Protein AF-A0A920LS96-F1 (afdb_monomer_lite)

Structure (mmCIF, N/CA/C/O backbone):
data_AF-A0A920LS96-F1
#
_entry.id   AF-A0A920LS96-F1
#
loop_
_atom_site.group_PDB
_atom_site.id
_atom_site.type_symbol
_atom_site.label_atom_id
_atom_site.label_alt_id
_atom_site.label_comp_id
_atom_site.label_asym_id
_atom_site.label_entity_id
_atom_site.label_seq_id
_atom_site.pdbx_PDB_ins_code
_atom_site.Cartn_x
_atom_site.Cartn_y
_atom_site.Cartn_z
_atom_site.occupancy
_atom_site.B_iso_or_equiv
_atom_site.auth_seq_id
_atom_site.auth_comp_id
_atom_site.auth_asym_id
_atom_site.auth_atom_id
_atom_site.pdbx_PDB_model_num
ATOM 1 N N . MET A 1 1 ? 13.641 -0.988 -34.312 1.00 81.56 1 MET A N 1
ATOM 2 C CA . MET A 1 1 ? 14.587 -1.566 -33.329 1.00 81.56 1 MET A CA 1
ATOM 3 C C . MET A 1 1 ? 14.427 -0.787 -32.031 1.00 81.56 1 MET A C 1
ATOM 5 O O . MET A 1 1 ? 14.562 0.432 -32.079 1.00 81.56 1 MET A O 1
ATOM 9 N N . ILE A 1 2 ? 14.072 -1.448 -30.926 1.00 90.62 2 ILE A N 1
ATOM 10 C CA . ILE A 1 2 ? 13.918 -0.795 -29.612 1.00 90.62 2 ILE A CA 1
ATOM 11 C C . ILE A 1 2 ? 15.294 -0.308 -29.130 1.00 90.62 2 ILE A C 1
ATOM 13 O O . ILE A 1 2 ? 16.295 -0.986 -29.356 1.00 90.62 2 ILE A O 1
ATOM 17 N N . LYS A 1 3 ? 15.346 0.891 -28.536 1.00 95.31 3 LYS A N 1
ATOM 18 C CA . LYS A 1 3 ? 16.592 1.552 -28.098 1.00 95.31 3 LYS A CA 1
ATOM 19 C C . LYS A 1 3 ? 16.772 1.591 -26.580 1.00 95.31 3 LYS A C 1
ATOM 21 O O . LYS A 1 3 ? 17.904 1.682 -26.127 1.00 95.31 3 LYS A O 1
ATOM 26 N N . ALA A 1 4 ? 15.682 1.504 -25.823 1.00 95.81 4 ALA A N 1
ATOM 27 C CA . ALA A 1 4 ? 15.684 1.416 -24.369 1.00 95.81 4 ALA A CA 1
ATOM 28 C C . ALA A 1 4 ? 14.364 0.808 -23.876 1.00 95.81 4 ALA A C 1
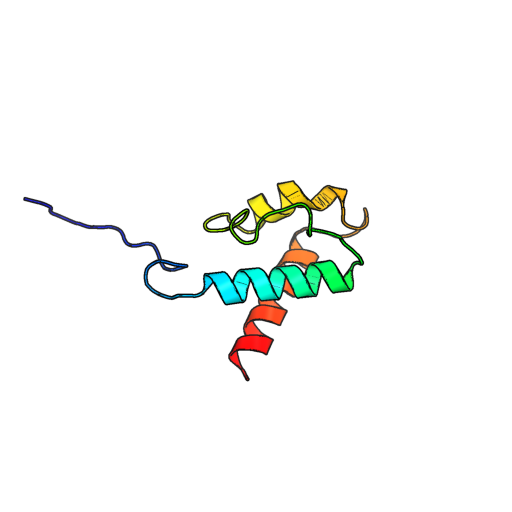ATOM 30 O O . ALA A 1 4 ? 13.364 0.834 -24.598 1.00 95.81 4 ALA A O 1
ATOM 31 N N . VAL A 1 5 ? 14.382 0.293 -22.647 1.00 93.62 5 VAL A N 1
ATOM 32 C CA . VAL A 1 5 ? 13.208 -0.177 -21.905 1.00 93.62 5 VAL A CA 1
ATOM 33 C C . VAL A 1 5 ? 13.331 0.338 -20.473 1.00 93.62 5 VAL A C 1
ATOM 35 O O . VAL A 1 5 ? 14.407 0.241 -19.885 1.00 93.62 5 VAL A O 1
ATOM 38 N N . ALA A 1 6 ? 12.248 0.896 -19.936 1.00 93.81 6 ALA A N 1
ATOM 39 C CA . ALA A 1 6 ? 12.135 1.226 -18.521 1.00 93.81 6 ALA A CA 1
ATOM 40 C C . ALA A 1 6 ? 11.388 0.088 -17.820 1.00 93.81 6 ALA A C 1
ATOM 42 O O . ALA A 1 6 ? 10.291 -0.270 -18.248 1.00 93.81 6 ALA A O 1
ATOM 43 N N . TRP A 1 7 ? 12.002 -0.478 -16.784 1.00 93.31 7 TRP A N 1
ATOM 44 C CA . TRP A 1 7 ? 11.420 -1.537 -15.965 1.00 93.31 7 TRP A CA 1
ATOM 45 C C . TRP A 1 7 ? 11.037 -0.962 -14.608 1.00 93.31 7 TRP A C 1
ATOM 47 O O . TRP A 1 7 ? 11.849 -0.283 -13.979 1.00 93.31 7 TRP A O 1
ATOM 57 N N . ASP A 1 8 ? 9.808 -1.234 -14.186 1.00 89.62 8 ASP A N 1
ATOM 58 C CA . ASP A 1 8 ? 9.386 -1.034 -12.803 1.00 89.62 8 ASP A CA 1
ATOM 59 C C . ASP A 1 8 ? 10.074 -2.058 -11.884 1.00 89.62 8 ASP A C 1
ATOM 61 O O . ASP A 1 8 ? 10.600 -3.062 -12.367 1.00 89.62 8 ASP A O 1
ATOM 65 N N . ILE A 1 9 ? 10.103 -1.809 -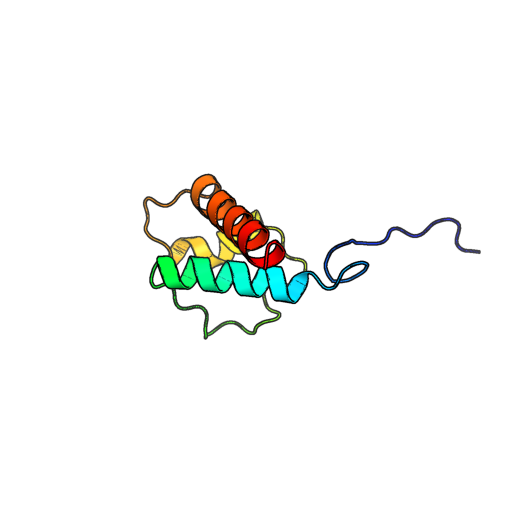10.577 1.00 91.25 9 ILE A N 1
ATOM 66 C CA . ILE A 1 9 ? 10.719 -2.712 -9.597 1.00 91.25 9 ILE A CA 1
ATOM 67 C C . ILE A 1 9 ? 9.653 -3.594 -8.950 1.00 91.25 9 ILE A C 1
ATOM 69 O O . ILE A 1 9 ? 9.734 -4.820 -9.071 1.00 91.25 9 ILE A O 1
ATOM 73 N N . ASP A 1 10 ? 8.678 -2.982 -8.275 1.00 89.62 10 ASP A N 1
ATOM 74 C CA . ASP A 1 10 ? 7.664 -3.688 -7.493 1.00 89.62 10 ASP A CA 1
ATOM 75 C C . ASP A 1 10 ? 6.727 -4.489 -8.407 1.00 89.62 10 ASP A C 1
ATOM 77 O O . ASP A 1 10 ? 6.272 -4.009 -9.443 1.00 89.62 10 ASP A O 1
ATOM 81 N N . GLY A 1 11 ? 6.525 -5.769 -8.095 1.00 87.06 11 GLY A N 1
ATOM 82 C CA . GLY A 1 11 ? 5.714 -6.686 -8.907 1.00 87.06 11 GLY A CA 1
ATOM 83 C C . GLY A 1 11 ? 6.270 -6.988 -10.310 1.00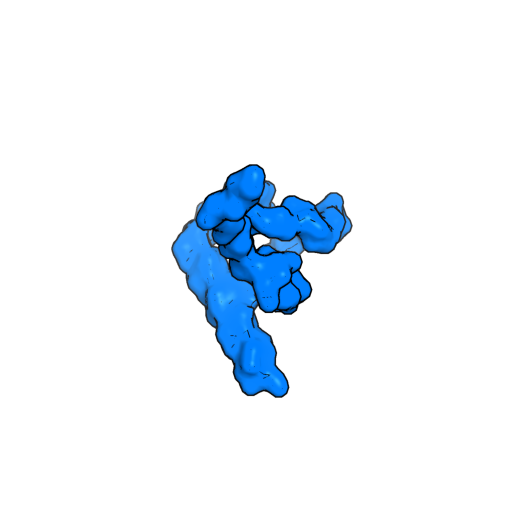 87.06 11 GLY A C 1
ATOM 84 O O . GLY A 1 11 ? 5.686 -7.795 -11.032 1.00 87.06 11 GLY A O 1
ATOM 85 N N . THR A 1 12 ? 7.396 -6.378 -10.704 1.00 93.19 12 THR A N 1
ATOM 86 C CA . THR A 1 12 ? 8.022 -6.545 -12.027 1.00 93.19 12 THR A CA 1
ATOM 87 C C . THR A 1 12 ? 9.389 -7.219 -11.933 1.00 93.19 12 THR A C 1
ATOM 89 O O . THR A 1 12 ? 9.589 -8.286 -12.513 1.00 93.19 12 THR A O 1
ATOM 92 N N . LEU A 1 13 ? 10.345 -6.617 -11.219 1.00 94.31 13 LEU A N 1
ATOM 93 C CA . LEU A 1 13 ? 11.674 -7.204 -10.995 1.00 94.31 13 LEU A CA 1
ATOM 94 C C . LEU A 1 13 ? 11.736 -8.007 -9.695 1.00 94.31 13 LEU A C 1
ATOM 96 O O . LEU A 1 13 ? 12.539 -8.934 -9.587 1.00 94.31 13 LEU A O 1
ATOM 100 N N . VAL A 1 14 ? 10.907 -7.646 -8.715 1.00 92.31 14 VAL A N 1
ATOM 101 C CA . VAL A 1 14 ? 10.801 -8.314 -7.416 1.00 92.31 14 VAL A CA 1
ATOM 102 C C . VAL A 1 14 ? 9.328 -8.540 -7.103 1.00 92.31 14 VAL A C 1
ATOM 104 O O . VAL A 1 14 ? 8.524 -7.622 -7.234 1.00 92.31 14 VAL A O 1
ATOM 107 N N . ASP A 1 15 ? 8.974 -9.743 -6.649 1.00 92.62 15 ASP A N 1
ATOM 108 C CA . ASP A 1 15 ? 7.622 -10.060 -6.170 1.00 92.62 15 ASP A CA 1
ATOM 109 C C . ASP A 1 15 ? 7.395 -9.491 -4.756 1.00 92.62 15 ASP A C 1
ATOM 111 O O . ASP A 1 15 ? 7.336 -10.207 -3.756 1.00 92.62 15 ASP A O 1
ATOM 115 N N . SER A 1 16 ? 7.380 -8.161 -4.661 1.00 92.88 16 SER A N 1
ATOM 116 C CA . SER A 1 16 ? 7.199 -7.402 -3.418 1.00 92.88 16 SER A CA 1
ATOM 117 C C . SER A 1 16 ? 5.731 -7.093 -3.103 1.00 92.88 16 SER A C 1
ATOM 119 O O . SER A 1 16 ? 5.422 -6.714 -1.974 1.00 92.88 16 SER A O 1
ATOM 121 N N . GLU A 1 17 ? 4.805 -7.293 -4.044 1.00 94.19 17 GLU A N 1
ATOM 122 C CA . GLU A 1 17 ? 3.378 -6.986 -3.862 1.00 94.19 17 GLU A CA 1
ATOM 123 C C . GLU A 1 17 ? 2.723 -7.765 -2.700 1.00 94.19 17 GLU A C 1
ATOM 125 O O . GLU A 1 17 ? 2.024 -7.147 -1.888 1.00 94.19 17 GLU A O 1
ATOM 130 N N . PRO A 1 18 ? 2.996 -9.073 -2.491 1.00 93.81 18 PRO A N 1
ATOM 131 C CA . PRO A 1 18 ? 2.474 -9.789 -1.324 1.00 93.81 18 PRO A CA 1
ATOM 132 C C . PRO A 1 18 ? 2.948 -9.198 0.012 1.00 93.81 18 PRO A C 1
ATOM 134 O O . PRO A 1 18 ? 2.218 -9.220 1.006 1.00 93.81 18 PRO A O 1
ATOM 137 N N . LEU A 1 19 ? 4.169 -8.656 0.046 1.00 94.50 19 LEU A N 1
ATOM 138 C CA . LEU A 1 19 ? 4.747 -8.027 1.230 1.00 94.50 19 LEU A CA 1
ATOM 139 C C . LEU A 1 19 ? 4.088 -6.673 1.524 1.00 94.50 19 LEU A C 1
ATOM 141 O O . LEU A 1 19 ? 3.753 -6.397 2.681 1.00 94.50 19 LEU A O 1
ATOM 145 N N . HIS A 1 20 ? 3.855 -5.864 0.489 1.00 94.19 20 HIS A N 1
ATOM 146 C CA . HIS A 1 20 ? 3.128 -4.595 0.602 1.00 94.19 20 HIS A CA 1
ATOM 147 C C . HIS A 1 20 ? 1.701 -4.812 1.109 1.00 94.19 20 HIS A C 1
ATOM 149 O O . HIS A 1 20 ? 1.287 -4.161 2.072 1.00 94.19 20 HIS A O 1
ATOM 155 N N . LEU A 1 21 ? 0.982 -5.788 0.541 1.00 95.06 21 LEU A N 1
ATOM 156 C CA . LEU A 1 21 ? -0.364 -6.155 0.987 1.00 95.06 21 LEU A CA 1
ATOM 157 C C . LEU A 1 21 ? -0.372 -6.613 2.451 1.00 95.06 21 LEU A C 1
ATOM 159 O O . LEU A 1 21 ? -1.188 -6.141 3.243 1.00 95.06 21 LEU A O 1
ATOM 163 N N . LYS A 1 22 ? 0.558 -7.492 2.840 1.00 95.88 22 LYS A N 1
ATOM 164 C CA . LYS A 1 22 ? 0.657 -7.975 4.225 1.00 95.88 22 LYS A CA 1
ATOM 165 C C . LYS A 1 22 ? 0.926 -6.838 5.210 1.00 95.88 22 LYS A C 1
ATOM 167 O O . LYS A 1 22 ? 0.314 -6.798 6.274 1.00 95.88 22 LYS A O 1
ATOM 172 N N . SER A 1 23 ? 1.813 -5.907 4.862 1.00 96.75 23 SER A N 1
ATOM 173 C CA . SER A 1 23 ? 2.077 -4.727 5.690 1.00 96.75 23 SER A CA 1
ATOM 174 C C . SER A 1 23 ? 0.836 -3.838 5.835 1.00 96.75 23 SER A C 1
ATOM 176 O O . SER A 1 23 ? 0.494 -3.425 6.946 1.00 96.75 23 SER A O 1
ATOM 178 N N . LEU A 1 24 ? 0.110 -3.602 4.735 1.00 97.25 24 LEU A N 1
ATOM 179 C CA . LEU A 1 24 ? -1.141 -2.845 4.757 1.00 97.25 24 LEU A CA 1
ATOM 180 C C . LEU A 1 24 ? -2.188 -3.494 5.667 1.00 97.25 24 LEU A C 1
ATOM 182 O O . LEU A 1 24 ? -2.802 -2.784 6.464 1.00 97.25 24 LEU A O 1
ATOM 186 N N . ILE A 1 25 ? -2.357 -4.817 5.584 1.00 96.69 25 ILE A N 1
ATOM 187 C CA . ILE A 1 25 ? -3.280 -5.576 6.440 1.00 96.69 25 ILE A CA 1
ATOM 188 C C . ILE A 1 25 ? -2.925 -5.381 7.916 1.00 96.69 25 ILE A C 1
ATOM 190 O O . ILE A 1 25 ? -3.793 -4.990 8.688 1.00 96.69 25 ILE A O 1
ATOM 194 N N . LEU A 1 26 ? -1.655 -5.543 8.300 1.00 97.25 26 LEU A N 1
ATOM 195 C CA . LEU A 1 26 ? -1.221 -5.385 9.697 1.00 97.25 26 LEU A CA 1
ATOM 196 C C . LEU A 1 26 ? -1.475 -3.973 10.244 1.00 97.25 26 LEU A C 1
ATOM 198 O O . LEU A 1 26 ? -1.864 -3.805 11.401 1.00 97.25 26 LEU A O 1
ATOM 202 N N . VAL A 1 27 ? -1.268 -2.940 9.422 1.00 97.62 27 VAL A N 1
ATOM 203 C CA . VAL A 1 27 ? -1.603 -1.566 9.818 1.00 97.62 27 VAL A CA 1
ATOM 204 C C . VAL A 1 27 ? -3.114 -1.386 9.935 1.00 97.62 27 VAL A C 1
ATOM 206 O O . VAL A 1 27 ? -3.565 -0.762 10.890 1.00 97.62 27 VAL A O 1
ATOM 209 N N . CYS A 1 28 ? -3.907 -1.928 9.011 1.00 97.81 28 CYS A N 1
ATOM 210 C CA . CYS A 1 28 ? -5.366 -1.837 9.085 1.00 97.81 28 CYS A CA 1
ATOM 211 C C . CYS A 1 28 ? -5.914 -2.550 10.332 1.00 97.81 28 CYS A C 1
ATOM 213 O O . CYS A 1 28 ? -6.697 -1.951 11.068 1.00 97.81 28 CYS A O 1
ATOM 215 N N . GLU A 1 29 ? -5.425 -3.755 10.637 1.00 97.25 29 GLU A N 1
ATOM 216 C CA . GLU A 1 29 ? -5.758 -4.509 11.854 1.00 97.25 29 GLU A CA 1
ATOM 217 C C . GLU A 1 29 ? -5.434 -3.717 13.126 1.00 97.25 29 GLU A C 1
ATOM 219 O O . GLU A 1 29 ? -6.256 -3.646 14.035 1.00 97.25 29 GLU A O 1
ATOM 224 N N . LYS A 1 30 ? -4.275 -3.047 13.181 1.00 97.31 30 LYS A N 1
ATOM 225 C CA . LYS A 1 30 ? -3.883 -2.212 14.331 1.00 97.31 30 LYS A CA 1
ATOM 226 C C . LYS A 1 30 ? -4.880 -1.083 14.638 1.00 97.31 30 LYS A C 1
ATOM 228 O O . LYS A 1 30 ? -4.952 -0.641 15.784 1.00 97.31 30 LYS A O 1
ATOM 233 N N . TYR A 1 31 ? -5.589 -0.582 13.629 1.00 97.69 31 TYR A N 1
ATOM 234 C CA . TYR A 1 31 ? -6.551 0.516 13.758 1.00 97.69 31 TYR A CA 1
ATOM 235 C C . TYR A 1 31 ? -8.014 0.055 13.663 1.00 97.69 31 TYR A C 1
ATOM 237 O O . TYR A 1 31 ? -8.890 0.909 13.526 1.00 97.69 31 TYR A O 1
ATOM 245 N N . ASP A 1 32 ? -8.278 -1.257 13.709 1.00 97.81 32 ASP A N 1
ATOM 246 C CA . ASP A 1 32 ? -9.612 -1.844 13.522 1.00 97.81 32 ASP A CA 1
ATOM 247 C C . ASP A 1 32 ? -10.294 -1.393 12.208 1.00 97.81 32 ASP A C 1
ATOM 249 O O . ASP A 1 32 ? -11.510 -1.198 12.135 1.00 97.81 32 ASP A O 1
ATOM 253 N N . VAL A 1 33 ? -9.501 -1.198 11.147 1.00 97.94 33 VAL A N 1
ATOM 254 C CA . VAL A 1 33 ? -9.981 -0.782 9.823 1.00 97.94 33 VAL A CA 1
ATOM 255 C C . VAL A 1 33 ? -10.263 -2.004 8.958 1.00 97.94 33 VAL A C 1
ATOM 257 O O . VAL A 1 33 ? -9.348 -2.715 8.551 1.00 97.94 33 VAL A O 1
ATOM 260 N N . ASP A 1 34 ? -11.534 -2.206 8.614 1.00 95.94 34 ASP A N 1
ATOM 261 C CA . ASP A 1 34 ? -11.947 -3.241 7.668 1.00 95.94 34 ASP A CA 1
ATOM 262 C C . ASP A 1 34 ? -11.663 -2.813 6.216 1.00 95.94 34 ASP A C 1
ATOM 264 O O . ASP A 1 34 ? -12.057 -1.724 5.773 1.00 95.94 34 ASP A O 1
ATOM 268 N N . ILE A 1 35 ? -10.963 -3.681 5.484 1.00 96.44 35 ILE A N 1
ATOM 269 C CA . ILE A 1 35 ? -10.675 -3.567 4.045 1.00 96.44 35 ILE A CA 1
ATOM 270 C C . ILE A 1 35 ? -11.103 -4.817 3.263 1.00 96.44 35 ILE A C 1
ATOM 272 O O . ILE A 1 35 ? -10.718 -4.972 2.107 1.00 96.44 35 ILE A O 1
ATOM 276 N N . SER A 1 36 ? -11.891 -5.710 3.871 1.00 95.62 36 SER A N 1
ATOM 277 C CA . SER A 1 36 ? -12.361 -6.958 3.247 1.00 95.62 36 SER A CA 1
ATOM 278 C C . SER A 1 36 ? -13.312 -6.742 2.063 1.00 95.62 36 SER A C 1
ATOM 280 O O . SER A 1 36 ? -13.535 -7.655 1.269 1.00 95.62 36 SER A O 1
ATOM 282 N N . ASP A 1 37 ? -13.847 -5.529 1.910 1.00 96.94 37 ASP A N 1
ATOM 283 C CA . ASP A 1 37 ? -14.614 -5.092 0.743 1.00 96.94 37 ASP A CA 1
ATOM 284 C C . ASP A 1 37 ? -13.743 -4.815 -0.495 1.00 96.94 37 ASP A C 1
ATOM 286 O O . ASP A 1 37 ? -14.280 -4.642 -1.592 1.00 96.94 37 ASP A O 1
ATOM 290 N N . LEU A 1 38 ? -12.417 -4.759 -0.340 1.00 96.50 38 LEU A N 1
ATOM 291 C CA . LEU A 1 38 ? -11.468 -4.513 -1.421 1.00 96.50 38 LEU A CA 1
ATOM 292 C C . LEU A 1 38 ? -10.774 -5.823 -1.830 1.00 96.50 38 LEU A C 1
ATOM 294 O O . LEU A 1 38 ? -10.352 -6.588 -0.963 1.00 96.50 38 LEU A O 1
ATOM 298 N N . PRO A 1 39 ? -10.610 -6.097 -3.138 1.00 96.44 39 PRO A N 1
ATOM 299 C CA . PRO A 1 39 ? -9.817 -7.238 -3.584 1.00 96.44 39 PRO A CA 1
ATOM 300 C C . PRO A 1 39 ? -8.329 -7.039 -3.251 1.00 96.44 39 PRO A C 1
ATOM 302 O O . PRO A 1 39 ? -7.850 -5.907 -3.170 1.00 96.44 39 PRO A O 1
ATOM 305 N N . ASN A 1 40 ? -7.575 -8.134 -3.111 1.00 93.25 40 ASN A N 1
ATOM 306 C CA . ASN A 1 40 ? -6.145 -8.097 -2.767 1.00 93.25 40 ASN A CA 1
ATOM 307 C C . ASN A 1 40 ? -5.314 -7.269 -3.762 1.00 93.25 40 ASN A C 1
ATOM 309 O O . ASN A 1 40 ? -4.314 -6.660 -3.391 1.00 93.25 40 ASN A O 1
ATOM 313 N N . GLU A 1 41 ? -5.744 -7.221 -5.021 1.00 94.94 41 GLU A N 1
ATOM 314 C CA . GLU A 1 41 ? -5.065 -6.528 -6.112 1.00 94.94 41 GLU A CA 1
ATOM 315 C C . GLU A 1 41 ? -5.383 -5.025 -6.166 1.00 94.94 41 GLU A C 1
ATOM 317 O O . GLU A 1 41 ? -4.791 -4.301 -6.964 1.00 94.94 41 GLU A O 1
ATOM 322 N N . TYR A 1 42 ? -6.314 -4.533 -5.337 1.00 96.81 42 TYR A N 1
ATOM 323 C CA . TYR A 1 42 ? -6.873 -3.178 -5.440 1.00 96.81 42 TYR A CA 1
ATOM 324 C C . TYR A 1 42 ? -5.819 -2.061 -5.362 1.00 96.81 42 TYR A C 1
ATOM 326 O O . TYR A 1 42 ? -6.021 -0.980 -5.916 1.00 96.81 42 TYR A O 1
ATOM 334 N N . PHE A 1 43 ? -4.697 -2.315 -4.683 1.00 95.75 43 PHE A N 1
ATOM 335 C CA . PHE A 1 43 ? -3.618 -1.345 -4.484 1.00 95.75 43 PHE A CA 1
ATOM 336 C C . PHE A 1 43 ? -2.300 -1.703 -5.189 1.00 95.75 43 PHE A C 1
ATOM 338 O O . PHE A 1 43 ? -1.318 -0.990 -4.994 1.00 95.75 43 PHE A O 1
ATOM 345 N N . ILE A 1 44 ? -2.271 -2.744 -6.029 1.00 93.50 44 ILE A N 1
ATOM 346 C CA . ILE A 1 44 ? -1.073 -3.106 -6.809 1.00 93.50 44 ILE A CA 1
ATOM 347 C C . ILE A 1 44 ? -0.681 -1.938 -7.725 1.00 93.50 44 ILE A C 1
ATOM 349 O O . ILE A 1 44 ? -1.529 -1.363 -8.417 1.00 93.50 44 ILE A O 1
ATOM 353 N N . GLY A 1 45 ? 0.600 -1.557 -7.708 1.00 90.69 45 GLY A N 1
ATOM 354 C CA . GLY A 1 45 ? 1.122 -0.401 -8.452 1.00 90.69 45 GLY A CA 1
ATOM 355 C C . GLY A 1 45 ? 0.629 0.977 -7.974 1.00 90.69 45 GLY A C 1
ATOM 356 O O . GLY A 1 45 ? 0.921 1.996 -8.609 1.00 90.69 45 GLY A O 1
ATOM 357 N N . VAL A 1 46 ? -0.120 1.055 -6.865 1.00 94.25 46 VAL A N 1
ATOM 358 C CA . VAL A 1 46 ? -0.584 2.323 -6.283 1.00 94.25 46 VAL A CA 1
ATOM 359 C C . VAL A 1 46 ? 0.416 2.804 -5.237 1.00 94.25 46 VAL A C 1
ATOM 361 O O . VAL A 1 46 ? 0.728 2.114 -4.272 1.00 94.25 46 VAL A O 1
ATOM 364 N N . ASN A 1 47 ? 0.891 4.041 -5.378 1.00 93.44 47 ASN A N 1
ATOM 365 C CA . ASN A 1 47 ? 1.797 4.620 -4.390 1.00 93.44 47 ASN A CA 1
ATOM 366 C C . ASN A 1 47 ? 1.109 4.880 -3.030 1.00 93.44 47 ASN A C 1
ATOM 368 O O . ASN A 1 47 ? -0.107 5.067 -2.944 1.00 93.44 47 ASN A O 1
ATOM 372 N N . LEU A 1 48 ? 1.901 4.969 -1.955 1.00 95.38 48 LEU A N 1
ATOM 373 C CA . LEU A 1 48 ? 1.392 5.176 -0.590 1.00 95.38 48 LEU A CA 1
ATOM 374 C C . LEU A 1 48 ? 0.429 6.373 -0.438 1.00 95.38 48 LEU A C 1
ATOM 376 O O . LEU A 1 48 ? -0.611 6.201 0.200 1.00 95.38 48 LEU A O 1
ATOM 380 N N . PRO A 1 49 ? 0.685 7.564 -1.022 1.00 97.69 49 PRO A N 1
ATOM 381 C CA . PRO A 1 49 ? -0.287 8.659 -0.978 1.00 97.69 49 PRO A CA 1
ATOM 382 C C . PRO A 1 49 ? -1.640 8.313 -1.620 1.00 97.69 49 PRO A C 1
ATOM 384 O O . PRO A 1 49 ? -2.684 8.756 -1.134 1.00 97.69 49 PRO A O 1
ATOM 387 N N . GLY A 1 50 ? -1.644 7.529 -2.702 1.00 97.88 50 GLY A N 1
ATOM 388 C CA . GLY A 1 50 ? -2.858 7.057 -3.370 1.00 97.88 50 GLY A CA 1
ATOM 389 C C . GLY A 1 50 ? -3.655 6.072 -2.514 1.00 97.88 50 GLY A C 1
ATOM 390 O O . GLY A 1 50 ? -4.875 6.222 -2.372 1.00 97.88 50 GLY A O 1
ATOM 391 N N . VAL A 1 51 ? -2.963 5.123 -1.875 1.00 97.56 51 VAL A N 1
ATOM 392 C CA . VAL A 1 51 ? -3.569 4.193 -0.908 1.00 97.56 51 VAL A CA 1
ATOM 393 C C . VAL A 1 51 ? -4.175 4.972 0.263 1.00 97.56 51 VAL A C 1
ATOM 395 O O . VAL A 1 51 ? -5.362 4.822 0.562 1.00 97.56 51 VAL A O 1
ATOM 398 N N . TRP A 1 52 ? -3.410 5.895 0.858 1.00 98.12 52 TRP A N 1
ATOM 399 C CA . TRP A 1 52 ? -3.888 6.750 1.947 1.00 98.12 52 TRP A CA 1
ATOM 400 C C . TRP A 1 52 ? -5.134 7.540 1.554 1.00 98.12 52 TRP A C 1
ATOM 402 O O . TRP A 1 52 ? -6.132 7.518 2.267 1.00 98.12 52 TRP A O 1
ATOM 412 N N . LYS A 1 53 ? -5.135 8.194 0.388 1.00 98.12 53 LYS A N 1
ATOM 413 C CA . LYS A 1 53 ? -6.294 8.967 -0.085 1.00 98.12 53 LYS A CA 1
ATOM 414 C C . LYS A 1 53 ? -7.568 8.118 -0.171 1.00 98.12 53 LYS A C 1
ATOM 416 O O . LYS A 1 53 ? -8.654 8.651 0.072 1.00 98.12 53 LYS A O 1
ATOM 421 N N . SER A 1 54 ? -7.423 6.833 -0.494 1.00 97.12 54 SER A N 1
ATOM 422 C CA . SER A 1 54 ? -8.523 5.872 -0.620 1.00 97.12 54 SER A CA 1
ATOM 423 C C . SER A 1 54 ? -9.059 5.407 0.736 1.00 97.12 54 SER A C 1
ATOM 425 O O . SER A 1 54 ? -10.269 5.246 0.887 1.00 97.12 54 SER A O 1
ATOM 427 N N . LEU A 1 55 ? -8.185 5.240 1.734 1.00 97.62 55 LEU A N 1
ATOM 428 C CA . LEU A 1 55 ? -8.539 4.645 3.029 1.00 97.62 55 LEU A CA 1
ATOM 429 C C . LEU A 1 55 ? -8.650 5.638 4.192 1.00 97.62 55 LEU A C 1
ATOM 431 O O . LEU A 1 55 ? -9.283 5.305 5.186 1.00 97.62 55 LEU A O 1
ATOM 435 N N . GLN A 1 56 ? -8.104 6.856 4.093 1.00 97.75 56 GLN A N 1
ATOM 436 C CA . GLN A 1 56 ? -7.975 7.818 5.207 1.00 97.75 56 GLN A CA 1
ATOM 437 C C . GLN A 1 56 ? -9.269 8.048 6.000 1.00 97.75 56 GLN A C 1
ATOM 439 O O . GLN A 1 56 ? -9.226 8.267 7.202 1.00 97.75 56 GLN A O 1
ATOM 444 N N . LYS A 1 57 ? -10.434 7.973 5.342 1.00 97.62 57 LYS A N 1
ATOM 445 C CA . LYS A 1 57 ? -11.743 8.170 5.986 1.00 97.62 57 LYS A CA 1
ATOM 446 C C . LYS A 1 57 ? -12.147 7.023 6.915 1.00 97.62 57 LYS A C 1
ATOM 448 O O . LYS A 1 57 ? -13.061 7.204 7.710 1.00 97.62 57 LYS A O 1
ATOM 453 N N . ARG A 1 58 ? -11.520 5.855 6.769 1.00 97.94 58 ARG A N 1
ATOM 454 C CA . ARG A 1 58 ? -11.730 4.679 7.618 1.00 97.94 58 ARG A CA 1
ATOM 455 C C . ARG A 1 58 ? -10.836 4.711 8.860 1.00 97.94 58 ARG A C 1
ATOM 457 O O . ARG A 1 58 ? -11.161 4.068 9.845 1.00 97.94 58 ARG A O 1
ATOM 464 N N . PHE A 1 5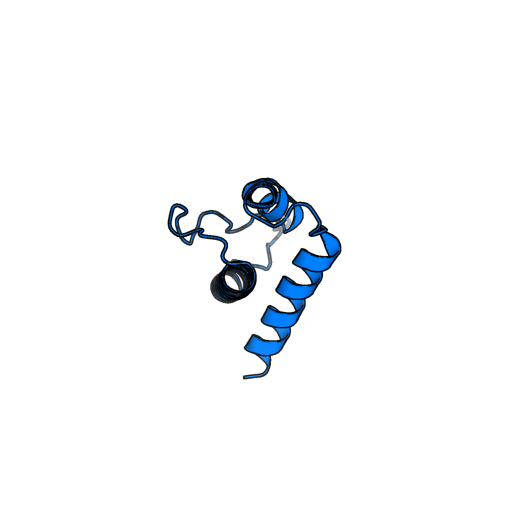9 ? -9.742 5.473 8.825 1.00 98.12 59 PHE A N 1
ATOM 465 C CA . PHE A 1 59 ? -8.822 5.632 9.949 1.00 98.12 59 PHE A CA 1
ATOM 466 C C . PHE A 1 59 ? -9.299 6.700 10.953 1.00 98.12 59 PHE A C 1
ATOM 468 O O . PHE A 1 59 ? -10.121 7.558 10.612 1.00 98.12 59 PHE A O 1
ATOM 475 N N . PRO A 1 60 ? -8.762 6.708 12.191 1.00 97.50 60 PRO A N 1
ATOM 476 C CA . PRO A 1 60 ? -9.039 7.761 13.165 1.00 97.50 60 PRO A CA 1
ATOM 477 C C . PRO A 1 60 ? -8.678 9.157 12.640 1.00 97.50 60 PRO A C 1
ATOM 479 O O . PRO A 1 60 ? -7.609 9.358 12.071 1.00 97.50 60 PRO A O 1
ATOM 482 N N . ALA A 1 61 ? -9.521 10.156 12.918 1.00 94.50 61 ALA A N 1
ATOM 483 C CA . ALA A 1 61 ? -9.375 11.517 12.383 1.00 94.50 61 ALA A CA 1
ATOM 484 C C . ALA A 1 61 ? -8.054 12.231 12.748 1.00 94.50 61 ALA A C 1
ATOM 486 O O . ALA A 1 61 ? -7.679 13.200 12.091 1.00 94.50 61 ALA A O 1
ATOM 487 N N . GLY A 1 62 ? -7.363 11.786 13.802 1.00 95.88 62 GLY A N 1
ATOM 488 C CA . GLY A 1 62 ? -6.068 12.332 14.218 1.00 95.88 62 GLY A CA 1
ATOM 489 C C . GLY A 1 62 ? -4.856 11.685 13.545 1.00 95.88 62 GLY A C 1
ATOM 490 O O . GLY A 1 62 ? -3.754 12.220 13.673 1.00 95.88 62 GLY A O 1
ATOM 491 N N . LEU A 1 63 ? -5.039 10.556 12.849 1.00 98.06 63 LEU A N 1
ATOM 492 C CA . LEU A 1 63 ? -3.943 9.837 12.212 1.00 98.06 63 LEU A CA 1
ATOM 493 C C . LEU A 1 63 ? -3.446 10.611 10.989 1.00 98.06 63 LEU A C 1
ATOM 495 O O . LEU A 1 63 ? -4.212 10.942 10.083 1.00 98.06 63 LEU A O 1
ATOM 499 N N . LYS A 1 64 ? -2.143 10.887 10.964 1.00 98.12 64 LYS A N 1
ATOM 500 C CA . LYS A 1 64 ? -1.489 11.597 9.862 1.00 98.12 64 LYS A CA 1
ATOM 501 C C . LYS A 1 64 ? -0.895 10.619 8.855 1.00 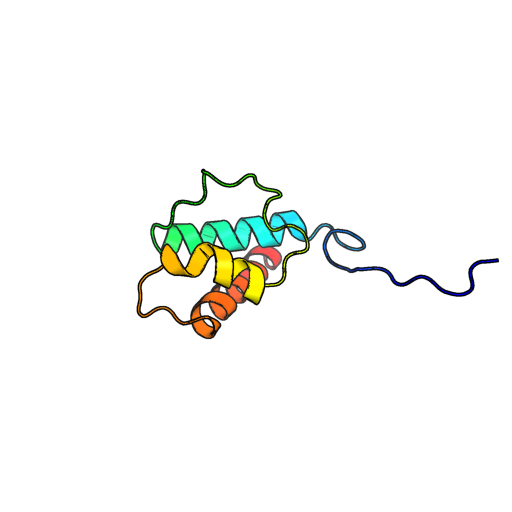98.12 64 LYS A C 1
ATOM 503 O O . LYS A 1 64 ? -0.473 9.523 9.221 1.00 98.12 64 LYS A O 1
ATOM 508 N N . PHE A 1 65 ? -0.796 11.059 7.602 1.00 97.94 65 PHE A N 1
ATOM 509 C CA . PHE A 1 65 ? -0.204 10.275 6.519 1.00 97.94 65 PHE A CA 1
ATOM 510 C C . PHE A 1 65 ? 1.210 9.793 6.860 1.00 97.94 65 PHE A C 1
ATOM 512 O O . PHE A 1 65 ? 1.529 8.631 6.636 1.00 97.94 65 PHE A O 1
ATOM 519 N N . GLU A 1 66 ? 2.047 10.658 7.430 1.00 98.12 66 GLU A N 1
ATOM 520 C CA . GLU A 1 66 ? 3.444 10.342 7.735 1.00 98.12 66 GLU A CA 1
ATOM 521 C C . GLU A 1 66 ? 3.548 9.263 8.817 1.00 98.12 66 GLU A C 1
ATOM 523 O O . GLU A 1 66 ? 4.376 8.360 8.719 1.00 98.12 66 GLU A O 1
ATOM 528 N N . GLU A 1 67 ? 2.678 9.331 9.828 1.00 97.88 67 GLU A N 1
ATOM 529 C CA . GLU A 1 67 ? 2.606 8.335 10.897 1.00 97.88 67 GLU A CA 1
ATOM 530 C C . GLU A 1 67 ? 2.125 6.983 10.359 1.00 97.88 67 GLU A C 1
ATOM 532 O O . GLU A 1 67 ? 2.691 5.941 10.696 1.00 97.88 67 GLU A O 1
ATOM 537 N N . TRP A 1 68 ? 1.111 6.989 9.493 1.00 98.12 68 TRP A N 1
ATOM 538 C CA . TRP A 1 68 ? 0.614 5.790 8.820 1.00 98.12 68 TRP A CA 1
ATOM 539 C C . TRP A 1 68 ? 1.677 5.169 7.895 1.00 98.12 68 TRP A C 1
ATOM 541 O O . TRP A 1 68 ? 1.986 3.984 8.009 1.00 98.12 68 TRP A O 1
ATOM 551 N N . ALA A 1 69 ? 2.310 5.974 7.039 1.00 97.69 69 ALA A N 1
ATOM 552 C CA . ALA A 1 69 ? 3.334 5.522 6.098 1.00 97.69 69 ALA A CA 1
ATOM 553 C C . ALA A 1 69 ? 4.582 4.981 6.815 1.00 97.69 69 ALA A C 1
ATOM 555 O O . ALA A 1 69 ? 5.168 3.988 6.382 1.00 97.69 69 ALA A O 1
ATOM 556 N N . HIS A 1 70 ? 4.974 5.590 7.939 1.00 97.44 70 HIS A N 1
ATOM 557 C CA . HIS A 1 70 ? 6.075 5.085 8.757 1.00 97.44 70 HIS A CA 1
ATOM 558 C C . HIS A 1 70 ? 5.779 3.684 9.312 1.00 97.44 70 HIS A C 1
ATOM 560 O O . HIS A 1 70 ? 6.659 2.826 9.315 1.00 97.44 70 HIS A O 1
ATOM 566 N N . GLN A 1 71 ? 4.537 3.417 9.724 1.00 96.81 71 GLN A N 1
ATOM 567 C CA . GLN A 1 71 ? 4.134 2.091 10.202 1.00 96.81 71 GLN A CA 1
ATOM 568 C C . GLN A 1 71 ? 4.156 1.041 9.093 1.00 96.81 71 GLN A C 1
ATOM 570 O O . GLN A 1 71 ? 4.691 -0.042 9.320 1.00 96.81 71 GLN A O 1
ATOM 575 N N . ILE A 1 72 ? 3.654 1.375 7.899 1.00 96.38 72 ILE A N 1
ATOM 576 C CA . ILE A 1 72 ? 3.726 0.490 6.725 1.00 96.38 72 ILE A CA 1
ATOM 577 C C . ILE A 1 72 ? 5.183 0.088 6.450 1.00 96.38 72 ILE A C 1
ATOM 579 O O . ILE A 1 72 ? 5.502 -1.097 6.341 1.00 96.38 72 ILE A O 1
ATOM 583 N N . ASN A 1 73 ? 6.095 1.062 6.414 1.00 93.31 73 ASN A N 1
ATOM 584 C CA . ASN A 1 73 ? 7.512 0.793 6.164 1.00 93.31 73 ASN A CA 1
ATOM 585 C C . ASN A 1 73 ? 8.159 -0.041 7.281 1.00 93.31 73 ASN A C 1
ATOM 587 O O . ASN A 1 73 ? 8.941 -0.949 6.999 1.00 93.31 73 ASN A O 1
ATOM 591 N N . ASN A 1 74 ? 7.814 0.218 8.544 1.00 92.31 74 ASN A N 1
ATOM 592 C CA . ASN A 1 74 ? 8.343 -0.551 9.671 1.00 92.31 74 ASN A CA 1
ATOM 593 C C . ASN A 1 74 ? 7.897 -2.019 9.631 1.00 92.31 74 ASN A C 1
ATOM 595 O O . ASN A 1 74 ? 8.705 -2.905 9.909 1.00 92.31 74 ASN A O 1
ATOM 599 N N . PHE A 1 75 ? 6.644 -2.296 9.258 1.00 91.38 75 PHE A N 1
ATOM 600 C CA . PHE A 1 75 ? 6.171 -3.674 9.115 1.00 91.38 75 PHE A CA 1
ATOM 601 C C . PHE A 1 75 ? 6.841 -4.403 7.948 1.00 91.38 75 PHE A C 1
ATOM 603 O O . PHE A 1 75 ? 7.197 -5.567 8.107 1.00 91.38 75 PHE A O 1
ATOM 610 N N . ILE A 1 76 ? 7.089 -3.728 6.819 1.00 86.25 76 ILE A N 1
ATOM 611 C CA . ILE A 1 76 ? 7.859 -4.302 5.701 1.00 86.25 76 ILE A CA 1
ATOM 612 C C . ILE A 1 76 ? 9.243 -4.753 6.189 1.00 86.25 76 ILE A C 1
ATOM 614 O O . ILE A 1 76 ? 9.628 -5.902 5.971 1.00 86.25 76 ILE A O 1
ATOM 618 N N . LEU A 1 77 ? 9.963 -3.882 6.905 1.00 84.25 77 LEU A N 1
ATOM 619 C CA . LEU A 1 77 ? 11.286 -4.201 7.452 1.00 84.25 77 LEU A CA 1
ATOM 620 C C . LEU A 1 77 ? 11.244 -5.374 8.437 1.00 84.25 77 LEU A C 1
ATOM 622 O O . LEU A 1 77 ? 12.124 -6.230 8.398 1.00 84.25 77 LEU A O 1
ATOM 626 N N . LEU A 1 78 ? 10.218 -5.432 9.289 1.00 84.06 78 LEU A N 1
ATOM 627 C CA . LEU A 1 78 ? 10.048 -6.524 10.246 1.00 84.06 78 LEU A CA 1
ATOM 628 C C . LEU A 1 78 ? 9.788 -7.867 9.549 1.00 84.06 78 LEU A C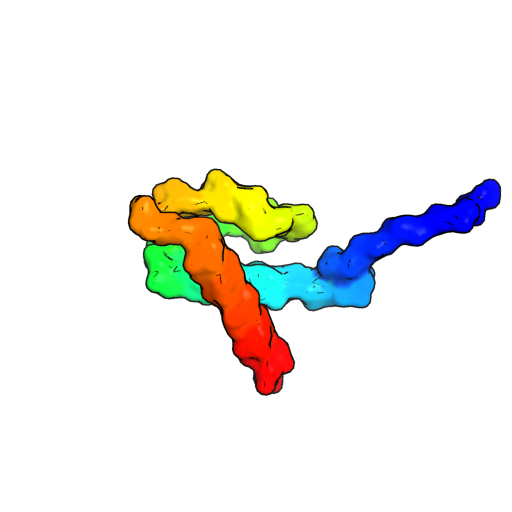 1
ATOM 630 O O . LEU A 1 78 ? 10.312 -8.887 9.984 1.00 84.06 78 LEU A O 1
ATOM 634 N N . ILE A 1 79 ? 8.994 -7.877 8.476 1.00 82.69 79 ILE A N 1
ATOM 635 C CA . ILE A 1 79 ? 8.666 -9.107 7.743 1.00 82.69 79 ILE A CA 1
ATOM 636 C C . ILE A 1 79 ? 9.884 -9.635 6.972 1.00 82.69 79 ILE A C 1
ATOM 638 O O . ILE A 1 79 ? 10.065 -10.844 6.916 1.00 82.69 79 ILE A O 1
ATOM 642 N N . VAL A 1 80 ? 10.720 -8.761 6.401 1.00 79.94 80 VAL A N 1
ATOM 643 C CA . VAL A 1 80 ? 11.913 -9.168 5.623 1.00 79.94 80 VAL A CA 1
ATOM 644 C C . VAL A 1 80 ? 13.042 -9.717 6.508 1.00 79.94 80 VAL A C 1
ATOM 646 O O . VAL A 1 80 ? 13.937 -10.398 6.016 1.00 79.94 80 VAL A O 1
ATOM 649 N N . GLN A 1 81 ? 13.027 -9.429 7.810 1.00 70.06 81 GLN A N 1
ATOM 650 C CA . GLN A 1 81 ? 14.027 -9.918 8.769 1.00 70.06 81 GLN A CA 1
ATOM 651 C C . GLN A 1 81 ? 13.726 -11.321 9.335 1.00 70.06 81 GLN A C 1
ATOM 653 O O . GLN A 1 81 ? 14.488 -11.798 10.180 1.00 70.06 81 GLN A O 1
ATOM 658 N N . LEU A 1 82 ? 12.645 -11.969 8.890 1.00 54.34 82 LEU A N 1
ATOM 659 C CA . LEU A 1 82 ? 12.210 -13.316 9.287 1.00 54.34 82 LEU A CA 1
ATOM 660 C C . LEU A 1 82 ? 12.411 -14.317 8.145 1.00 54.34 82 LEU A C 1
ATOM 662 O O . LEU A 1 82 ? 12.767 -15.474 8.462 1.00 54.34 82 LEU A O 1
#

Radius of gyration: 14.63 Å; chains: 1; bounding box: 31×26×48 Å

Secondary structure (DSSP, 8-state):
--------SBTTTB--HHHHHHHHHHHHHHTT---TTS-TTTTTT--HHHHHHHHGGGS-TT--HHHHHHHHHHHHHHHHT-

Foldseek 3Di:
DDDDDDFDCDPTVDVCLVLLLVLVVVLCVVQVQDPVVPDSCNCPVPDLVRVCVVRVVSGPPPDDSVNSVVSSVVSSVVVVVD

pLDDT: mean 93.78, std 6.54, range [54.34, 98.12]

Sequence (82 aa):
MIKAVAWDIDGTLVDSEPLHLKSLILVCEKYDVDISDLPNEYFIGVNLPGVWKSLQKRFPAGLKFEEWAHQINNFILLIVQL